Protein AF-A0A1Y5S9L5-F1 (afdb_monomer)

Secondary structure (DSSP, 8-state):
--HHHHHHHHHHHHHHHHHHHHHHHHHHHT-S-TT-HHHHHHHHHHHHHHHHHHHHHHT-

Sequence (60 aa):
MTSQDAINRINAAIDSLREVRDTIGAELTSMPNLKDPEVQRLSVLHDRAANAVAAYHKGQ

Radius of gyration: 14.42 Å; Cα contacts (8 Å, |Δi|>4): 33; chains: 1; bounding box: 29×16×45 Å

Structure (mmCIF, N/CA/C/O backbone):
data_AF-A0A1Y5S9L5-F1
#
_entry.id   AF-A0A1Y5S9L5-F1
#
loop_
_atom_site.group_PDB
_atom_site.id
_atom_site.type_symbol
_atom_site.label_atom_id
_atom_site.label_alt_id
_atom_site.label_comp_id
_atom_site.label_asym_id
_atom_site.label_entity_id
_atom_site.label_seq_id
_atom_site.pdbx_PDB_ins_code
_atom_site.Cartn_x
_atom_site.Cartn_y
_atom_site.Cartn_z
_atom_site.occupancy
_atom_site.B_iso_or_equiv
_atom_site.auth_seq_id
_atom_site.auth_comp_id
_atom_site.auth_asym_id
_atom_site.auth_atom_id
_atom_site.pdbx_PDB_model_num
ATOM 1 N N . MET A 1 1 ? -2.397 3.730 26.747 1.00 74.00 1 MET A N 1
ATOM 2 C CA . MET A 1 1 ? -2.799 3.625 25.333 1.00 74.00 1 MET A CA 1
ATOM 3 C C . MET A 1 1 ? -4.284 3.346 25.313 1.00 74.00 1 MET A C 1
ATOM 5 O O . MET A 1 1 ? -4.706 2.334 25.858 1.00 74.00 1 MET A O 1
ATOM 9 N N . THR A 1 2 ? -5.061 4.286 24.801 1.00 96.06 2 THR A N 1
ATOM 10 C CA . THR A 1 2 ? -6.513 4.172 24.653 1.00 96.06 2 THR A CA 1
ATOM 11 C C . THR A 1 2 ? -6.866 3.460 23.342 1.00 96.06 2 THR A C 1
ATOM 13 O O . THR A 1 2 ? -6.007 3.275 22.477 1.00 96.06 2 THR A O 1
ATOM 16 N N . SER A 1 3 ? -8.132 3.069 23.169 1.00 94.38 3 SER A N 1
ATOM 17 C CA . SER A 1 3 ? -8.634 2.574 21.878 1.00 94.38 3 SER A CA 1
ATOM 18 C C . SER A 1 3 ? -8.452 3.611 20.764 1.00 94.38 3 SER A C 1
ATOM 20 O O . SER A 1 3 ? -8.073 3.253 19.652 1.00 94.38 3 SER A O 1
ATOM 22 N N . GLN A 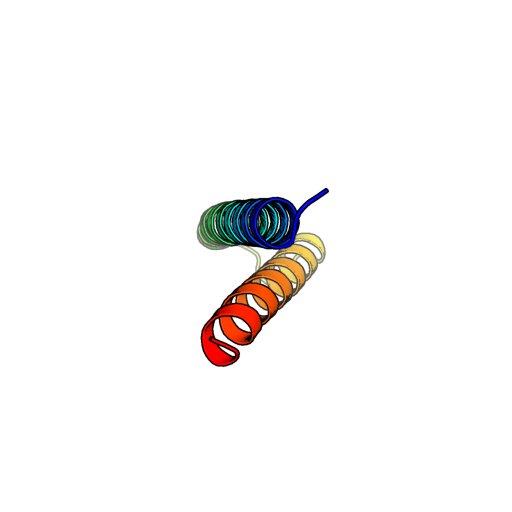1 4 ? -8.631 4.897 21.079 1.00 94.38 4 GLN A N 1
ATOM 23 C CA . GLN A 1 4 ? -8.405 5.990 20.136 1.00 94.38 4 GLN A CA 1
ATOM 24 C C . GLN A 1 4 ? -6.932 6.096 19.724 1.00 94.38 4 GLN A C 1
ATOM 26 O O . GLN A 1 4 ? -6.640 6.256 18.541 1.00 94.38 4 GLN A O 1
ATOM 31 N N . ASP A 1 5 ? -5.997 5.944 20.669 1.00 96.56 5 ASP A N 1
ATOM 32 C CA . ASP A 1 5 ? -4.561 5.933 20.355 1.00 96.56 5 ASP A CA 1
ATOM 33 C C . ASP A 1 5 ? -4.210 4.779 19.408 1.00 96.56 5 ASP A C 1
ATOM 35 O O . ASP A 1 5 ? -3.399 4.946 18.497 1.00 96.56 5 ASP A O 1
ATOM 39 N N . ALA A 1 6 ? -4.818 3.606 19.616 1.00 95.69 6 ALA A N 1
ATOM 40 C CA . ALA A 1 6 ? -4.614 2.448 18.754 1.00 95.69 6 ALA A CA 1
ATOM 41 C C . ALA A 1 6 ? -5.154 2.697 17.337 1.00 95.69 6 ALA A C 1
ATOM 43 O O . ALA A 1 6 ? -4.436 2.446 16.372 1.00 95.69 6 ALA A O 1
ATOM 44 N N . ILE A 1 7 ? -6.363 3.256 17.204 1.00 94.94 7 ILE A N 1
ATOM 45 C CA . ILE A 1 7 ? -6.949 3.630 15.906 1.00 94.94 7 ILE A CA 1
ATOM 46 C C . ILE A 1 7 ? -6.055 4.639 15.181 1.00 94.94 7 ILE A C 1
ATOM 48 O O . ILE A 1 7 ? -5.717 4.432 14.019 1.00 94.94 7 ILE A O 1
ATOM 52 N N . ASN A 1 8 ? -5.605 5.688 15.872 1.00 97.00 8 ASN A N 1
ATOM 53 C CA . ASN A 1 8 ? -4.749 6.714 15.279 1.00 97.00 8 ASN A CA 1
ATOM 54 C C . ASN A 1 8 ? -3.427 6.124 14.763 1.00 97.00 8 ASN A C 1
ATOM 56 O O . ASN A 1 8 ? -2.971 6.478 13.678 1.00 97.00 8 ASN A O 1
ATOM 60 N N . ARG A 1 9 ? -2.823 5.191 15.513 1.00 97.50 9 ARG A N 1
ATOM 61 C CA . ARG A 1 9 ? -1.601 4.491 15.086 1.00 97.50 9 ARG A CA 1
ATOM 62 C C . ARG A 1 9 ? -1.837 3.583 13.883 1.00 97.50 9 ARG A C 1
ATOM 64 O O . ARG A 1 9 ? -0.983 3.528 13.004 1.00 97.50 9 ARG A O 1
ATOM 71 N N . ILE A 1 10 ? -2.972 2.888 13.838 1.00 96.12 10 ILE A N 1
ATOM 72 C CA . ILE A 1 10 ? -3.339 2.054 12.689 1.00 96.12 10 ILE A CA 1
ATOM 73 C C . ILE A 1 10 ? -3.533 2.931 11.448 1.00 96.12 10 ILE A C 1
ATOM 75 O O . ILE A 1 10 ? -2.951 2.628 10.412 1.00 96.12 10 ILE A O 1
ATOM 79 N N . ASN A 1 11 ? -4.259 4.046 11.561 1.00 95.62 11 ASN A N 1
ATOM 80 C CA . ASN A 1 11 ? -4.461 4.984 10.452 1.00 95.62 11 ASN A CA 1
ATOM 81 C C . ASN A 1 11 ? -3.126 5.497 9.902 1.00 95.62 11 ASN A C 1
ATOM 83 O O . ASN A 1 11 ? -2.886 5.406 8.703 1.00 95.62 11 ASN A O 1
ATOM 87 N N . ALA A 1 12 ? -2.220 5.934 10.781 1.00 97.56 12 ALA A N 1
ATOM 88 C CA . ALA A 1 12 ? -0.897 6.409 10.377 1.00 97.56 12 ALA A CA 1
ATOM 89 C C . ALA A 1 12 ? -0.068 5.331 9.650 1.00 97.56 12 ALA A C 1
ATOM 91 O O . ALA A 1 12 ? 0.647 5.628 8.690 1.00 97.56 12 ALA A O 1
ATOM 92 N N . ALA A 1 13 ? -0.172 4.067 10.074 1.00 97.62 13 ALA A N 1
ATOM 93 C CA . ALA A 1 13 ? 0.496 2.957 9.400 1.00 97.62 13 ALA A CA 1
ATOM 94 C C . ALA A 1 13 ? -0.091 2.689 8.002 1.00 97.62 13 ALA A C 1
ATOM 96 O O . ALA A 1 13 ? 0.658 2.413 7.065 1.00 97.62 13 ALA A O 1
ATOM 97 N N . ILE A 1 14 ? -1.412 2.800 7.843 1.00 97.50 14 ILE A N 1
ATOM 98 C CA . ILE A 1 14 ? -2.080 2.668 6.540 1.00 97.50 14 ILE A CA 1
ATOM 99 C C . ILE A 1 14 ? -1.709 3.824 5.609 1.00 97.50 14 ILE A C 1
ATOM 101 O O . ILE A 1 14 ? -1.415 3.579 4.439 1.00 97.50 14 ILE A O 1
ATOM 105 N N . ASP A 1 15 ? -1.646 5.054 6.120 1.00 97.38 15 ASP A N 1
ATOM 106 C CA . ASP A 1 15 ? -1.176 6.210 5.351 1.00 97.38 15 ASP A CA 1
ATOM 107 C C . ASP A 1 15 ? 0.269 6.009 4.869 1.00 97.38 15 ASP A C 1
ATOM 109 O O . ASP A 1 15 ? 0.559 6.223 3.694 1.00 97.38 15 ASP A O 1
ATOM 113 N N . SER A 1 16 ? 1.148 5.484 5.728 1.00 97.88 16 SER A N 1
ATOM 114 C CA . SER A 1 16 ? 2.531 5.156 5.346 1.00 97.88 16 SER A CA 1
ATOM 115 C C . SER A 1 16 ? 2.588 4.079 4.251 1.00 97.88 16 SER A C 1
ATOM 117 O O . SER A 1 16 ? 3.363 4.183 3.304 1.00 97.88 16 SER A O 1
ATOM 119 N N . LEU A 1 17 ? 1.745 3.041 4.334 1.00 97.50 17 LEU A N 1
ATOM 120 C CA . LEU A 1 17 ?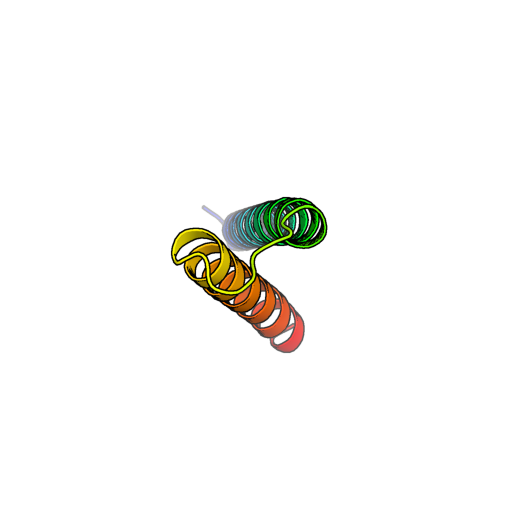 1.653 2.014 3.287 1.00 97.50 17 LEU A CA 1
ATOM 121 C C . LEU A 1 17 ? 1.134 2.581 1.961 1.00 97.50 17 LEU A C 1
ATOM 123 O O . LEU A 1 17 ? 1.577 2.144 0.897 1.00 97.50 17 LEU A O 1
ATOM 127 N N . ARG A 1 18 ? 0.222 3.558 2.012 1.00 97.75 18 ARG A N 1
ATOM 128 C CA . ARG A 1 18 ? -0.261 4.273 0.827 1.00 97.75 18 ARG A CA 1
ATOM 129 C C . ARG A 1 18 ? 0.866 5.058 0.160 1.00 97.75 18 ARG A C 1
ATOM 131 O O . ARG A 1 18 ? 1.033 4.939 -1.047 1.00 97.75 18 ARG A O 1
ATOM 138 N N . GLU A 1 19 ? 1.662 5.794 0.931 1.00 97.88 19 GLU A N 1
ATOM 139 C CA . GLU A 1 19 ? 2.812 6.544 0.407 1.00 97.88 19 GLU A CA 1
ATOM 140 C C . GLU A 1 19 ? 3.848 5.626 -0.254 1.00 97.88 19 GLU A C 1
ATOM 142 O O . GLU A 1 19 ? 4.322 5.914 -1.35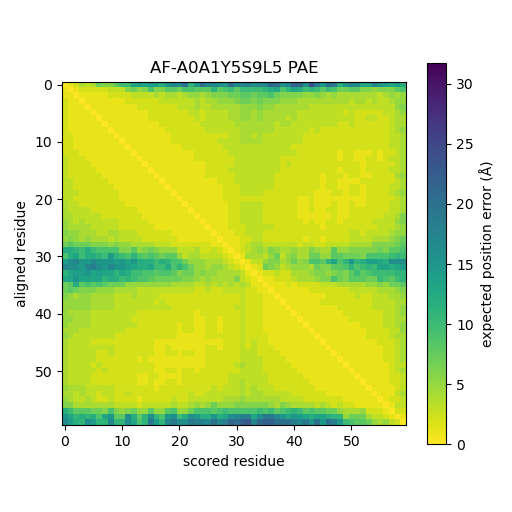5 1.00 97.88 19 GLU A O 1
ATOM 147 N N . VAL A 1 20 ? 4.155 4.482 0.370 1.00 97.31 20 VAL A N 1
ATOM 148 C CA . VAL A 1 20 ? 5.052 3.470 -0.211 1.00 97.31 20 VAL A CA 1
ATOM 149 C C . VAL A 1 20 ? 4.497 2.938 -1.531 1.00 97.31 20 VAL A C 1
ATOM 151 O O . VAL A 1 20 ? 5.227 2.888 -2.519 1.00 97.31 20 VAL A O 1
ATOM 154 N N . ARG A 1 21 ? 3.209 2.571 -1.576 1.00 97.50 21 ARG A N 1
ATOM 155 C CA . ARG A 1 21 ? 2.550 2.126 -2.813 1.00 97.50 21 ARG A CA 1
ATOM 156 C C . ARG A 1 21 ? 2.689 3.180 -3.909 1.00 97.50 21 ARG A C 1
ATOM 158 O O . ARG A 1 21 ? 3.102 2.844 -5.012 1.00 97.50 21 ARG A O 1
ATOM 165 N N . ASP A 1 22 ? 2.355 4.430 -3.611 1.00 97.62 22 ASP A N 1
ATOM 166 C CA . ASP A 1 22 ? 2.335 5.503 -4.608 1.00 97.62 22 ASP A CA 1
ATOM 167 C C . ASP A 1 22 ? 3.745 5.812 -5.130 1.00 97.62 22 ASP A C 1
ATOM 169 O O . ASP A 1 22 ? 3.934 5.999 -6.332 1.00 97.62 22 ASP A O 1
ATOM 173 N N . THR A 1 23 ? 4.747 5.765 -4.248 1.00 97.38 23 THR A N 1
ATOM 174 C CA . THR A 1 23 ? 6.164 5.936 -4.605 1.00 97.38 23 THR A CA 1
ATOM 175 C C . THR A 1 23 ? 6.630 4.829 -5.545 1.00 97.38 23 THR A C 1
ATOM 177 O O . THR A 1 23 ? 7.155 5.110 -6.621 1.00 97.38 23 THR A O 1
ATOM 180 N N . ILE A 1 24 ? 6.372 3.566 -5.190 1.00 96.50 24 ILE A N 1
ATOM 181 C CA . ILE A 1 24 ? 6.740 2.426 -6.034 1.00 96.50 24 ILE A CA 1
ATOM 182 C C . ILE A 1 24 ? 5.987 2.479 -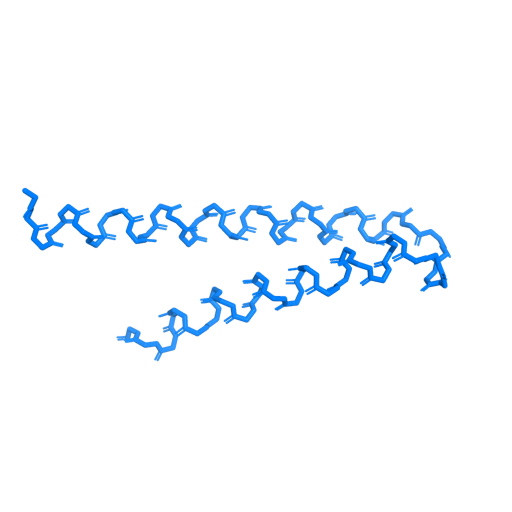7.370 1.00 96.50 24 ILE A C 1
ATOM 184 O O . ILE A 1 24 ? 6.568 2.210 -8.417 1.00 96.50 24 ILE A O 1
ATOM 188 N N . GLY A 1 25 ? 4.705 2.855 -7.358 1.00 95.88 25 GLY A N 1
ATOM 189 C CA . GLY A 1 25 ? 3.910 3.022 -8.573 1.00 95.88 25 GLY A CA 1
ATOM 190 C C . GLY A 1 25 ? 4.543 4.034 -9.531 1.00 95.88 25 GLY A C 1
ATOM 191 O O . GLY A 1 25 ? 4.711 3.737 -10.713 1.00 95.88 25 GLY A O 1
ATOM 192 N N . ALA A 1 26 ? 4.966 5.192 -9.017 1.00 95.56 26 ALA A N 1
ATOM 193 C CA . ALA A 1 26 ? 5.659 6.212 -9.802 1.00 95.56 26 ALA A CA 1
ATOM 194 C C . ALA A 1 26 ? 6.994 5.703 -10.378 1.00 95.56 26 ALA A C 1
ATOM 196 O O . ALA A 1 26 ? 7.267 5.893 -11.568 1.00 95.56 26 ALA A O 1
ATOM 197 N N . GLU A 1 27 ? 7.798 4.997 -9.579 1.00 93.44 27 GLU A N 1
ATOM 198 C CA . GLU A 1 27 ? 9.053 4.394 -10.044 1.00 93.44 27 GLU A CA 1
ATOM 199 C C . GLU A 1 27 ? 8.822 3.367 -11.160 1.00 93.44 27 GLU A C 1
ATOM 201 O O . GLU A 1 27 ? 9.463 3.444 -12.209 1.00 93.44 27 GLU A O 1
ATOM 206 N N . LEU A 1 28 ? 7.847 2.468 -10.991 1.00 93.19 28 LEU A N 1
ATOM 207 C CA . LEU A 1 28 ?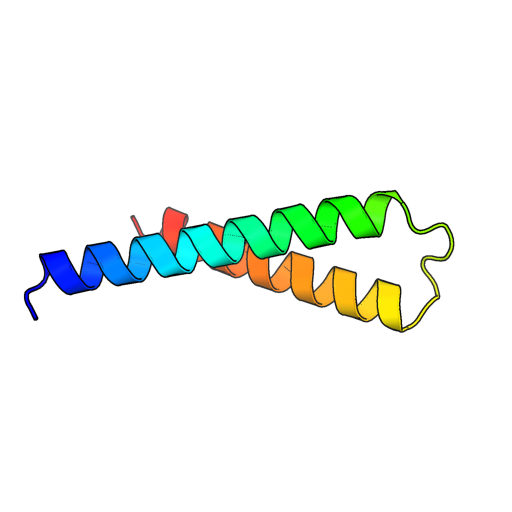 7.509 1.440 -11.978 1.00 93.19 28 LEU A CA 1
ATOM 208 C C . LEU A 1 28 ? 7.081 2.036 -13.326 1.00 93.19 28 LEU A C 1
ATOM 210 O O . LEU A 1 28 ? 7.454 1.496 -14.366 1.00 93.19 28 LEU A O 1
ATOM 214 N N . THR A 1 29 ? 6.357 3.165 -13.341 1.00 91.94 29 THR A N 1
ATOM 215 C CA . THR A 1 29 ? 5.988 3.835 -14.609 1.00 91.94 29 THR A CA 1
ATOM 216 C C . THR A 1 29 ? 7.186 4.367 -15.396 1.00 91.94 29 THR A C 1
ATOM 218 O O . THR A 1 29 ? 7.100 4.550 -16.609 1.00 91.94 29 THR A O 1
ATOM 221 N N . SER A 1 30 ? 8.308 4.589 -14.713 1.00 90.19 30 SER A N 1
ATOM 222 C CA . SER A 1 30 ? 9.530 5.153 -15.284 1.00 90.19 30 SER A CA 1
ATOM 223 C C . SER A 1 30 ? 10.500 4.071 -15.781 1.00 90.19 30 SER A C 1
ATOM 225 O O . SER A 1 30 ? 11.512 4.388 -16.407 1.00 90.19 30 SER A O 1
ATOM 227 N N . MET A 1 31 ? 10.221 2.791 -15.500 1.00 90.00 31 MET A N 1
ATOM 228 C CA . MET A 1 31 ? 11.137 1.676 -15.743 1.00 90.00 31 MET A CA 1
ATOM 229 C C . MET A 1 31 ? 10.840 0.972 -17.081 1.00 90.00 31 MET A C 1
ATOM 231 O O . MET A 1 31 ? 9.775 0.381 -17.254 1.00 90.00 31 MET A O 1
ATOM 235 N N . PRO A 1 32 ? 11.787 0.962 -18.040 1.00 81.56 32 PRO A N 1
ATOM 236 C CA . PRO A 1 32 ? 11.544 0.434 -19.385 1.00 81.56 32 PRO A CA 1
ATOM 237 C C . PRO A 1 32 ? 11.640 -1.097 -19.489 1.00 81.56 32 PRO A C 1
ATOM 239 O O . PRO A 1 32 ? 11.175 -1.672 -20.473 1.00 81.56 32 PRO A O 1
ATOM 242 N N . ASN A 1 33 ? 12.254 -1.778 -18.513 1.00 87.94 33 ASN A N 1
ATOM 243 C CA . ASN A 1 33 ? 12.503 -3.219 -18.576 1.00 87.94 33 ASN A CA 1
ATOM 244 C C . ASN A 1 33 ? 11.703 -4.003 -17.529 1.00 87.94 33 ASN A C 1
ATOM 246 O O . ASN A 1 33 ? 12.184 -4.288 -16.438 1.00 87.94 33 ASN A O 1
ATOM 250 N N . LEU A 1 34 ? 10.517 -4.465 -17.916 1.00 81.38 34 LEU A N 1
ATOM 251 C CA . LEU A 1 34 ? 9.641 -5.285 -17.068 1.00 81.38 34 LEU A CA 1
ATOM 252 C C . LEU A 1 34 ? 10.213 -6.675 -16.717 1.00 81.38 34 LEU A C 1
ATOM 254 O O . LEU A 1 34 ? 9.653 -7.384 -15.881 1.00 81.38 34 LEU A O 1
ATOM 258 N N . LYS A 1 35 ? 11.308 -7.100 -17.363 1.00 88.31 35 LYS A N 1
ATOM 259 C CA . LYS A 1 35 ? 12.002 -8.361 -17.050 1.00 88.31 35 LYS A CA 1
ATOM 260 C C . LYS A 1 35 ? 13.119 -8.189 -16.022 1.00 88.31 35 LYS A C 1
ATOM 262 O O . LYS A 1 35 ? 13.723 -9.188 -15.639 1.00 88.31 35 LYS A O 1
ATOM 267 N N . ASP A 1 36 ? 13.415 -6.960 -15.607 1.00 94.38 36 ASP A N 1
ATOM 268 C CA . ASP A 1 36 ? 14.382 -6.711 -14.546 1.00 94.38 36 ASP A CA 1
ATOM 269 C C . ASP A 1 36 ? 13.873 -7.328 -13.224 1.00 94.38 36 ASP A C 1
ATOM 271 O O . ASP A 1 36 ? 12.731 -7.064 -12.826 1.00 94.38 36 ASP A O 1
ATOM 275 N N . PRO A 1 37 ? 14.676 -8.162 -12.537 1.00 94.75 37 PRO A N 1
ATOM 276 C CA . PRO A 1 37 ? 14.296 -8.738 -11.250 1.00 94.75 37 PRO A CA 1
ATOM 277 C C . PRO A 1 37 ? 13.887 -7.697 -10.203 1.00 94.75 37 PRO A C 1
ATOM 279 O O . PRO A 1 37 ? 13.024 -7.979 -9.372 1.00 94.75 37 PRO A O 1
ATOM 282 N N . GLU A 1 38 ? 14.479 -6.504 -10.229 1.00 93.56 38 GLU A N 1
ATOM 283 C CA . GLU A 1 38 ? 14.146 -5.441 -9.285 1.00 93.56 38 GLU A CA 1
ATOM 284 C C . GLU A 1 38 ? 12.784 -4.818 -9.598 1.00 93.56 38 GLU A C 1
ATOM 286 O O . GLU A 1 38 ? 11.971 -4.637 -8.693 1.00 93.56 38 GLU A O 1
ATOM 291 N N . VAL A 1 39 ? 12.462 -4.623 -10.881 1.00 94.81 39 VAL A N 1
ATOM 292 C CA . VAL A 1 39 ? 11.125 -4.184 -11.322 1.00 94.81 39 VAL A CA 1
ATOM 293 C C . VAL A 1 39 ? 10.056 -5.181 -10.874 1.00 94.81 39 VAL A C 1
ATOM 295 O O . VAL A 1 39 ? 8.999 -4.788 -10.381 1.00 94.81 39 VAL A O 1
ATOM 298 N N . GLN A 1 40 ? 10.336 -6.484 -10.969 1.00 95.00 40 GLN A N 1
ATOM 299 C CA . GLN A 1 40 ? 9.414 -7.518 -10.491 1.00 95.00 40 GLN A CA 1
ATOM 300 C C . GLN A 1 40 ? 9.220 -7.464 -8.972 1.00 95.00 40 GLN A C 1
ATOM 302 O O . GLN A 1 40 ? 8.091 -7.577 -8.493 1.00 95.00 40 GLN A O 1
ATOM 3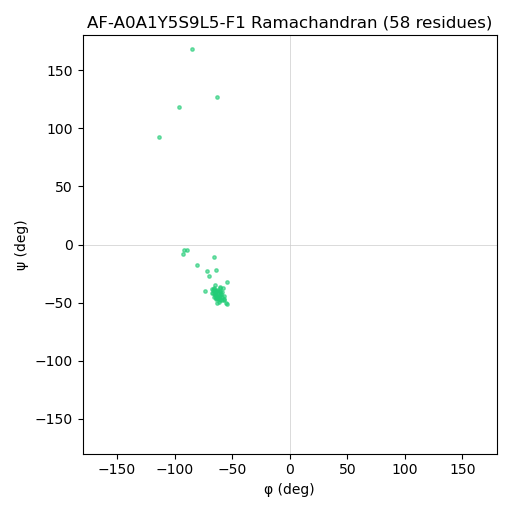07 N N . ARG A 1 41 ? 10.295 -7.263 -8.199 1.00 95.56 41 ARG A N 1
ATOM 308 C CA . ARG A 1 41 ? 10.201 -7.113 -6.738 1.00 95.56 41 ARG A CA 1
ATOM 309 C C . ARG A 1 41 ? 9.393 -5.882 -6.351 1.00 95.56 41 ARG A C 1
ATOM 311 O O . ARG A 1 41 ? 8.517 -5.992 -5.496 1.00 95.56 41 ARG A O 1
ATOM 318 N N . LEU A 1 42 ? 9.650 -4.747 -6.996 1.00 96.00 42 LEU A N 1
ATOM 319 C CA . LEU A 1 42 ? 8.906 -3.510 -6.788 1.00 96.00 42 LEU A CA 1
ATOM 320 C C . LEU A 1 42 ? 7.423 -3.699 -7.123 1.00 96.00 42 LEU A C 1
ATOM 322 O O . LEU A 1 42 ? 6.576 -3.365 -6.301 1.00 96.00 42 LEU A O 1
ATOM 326 N N . SER A 1 43 ? 7.093 -4.346 -8.244 1.00 95.62 43 SER A N 1
ATOM 327 C CA . SER A 1 43 ? 5.703 -4.679 -8.592 1.00 95.62 43 SER A CA 1
ATOM 328 C C . SER A 1 43 ? 5.022 -5.524 -7.511 1.00 95.62 43 SER A C 1
ATOM 330 O O . SER A 1 43 ? 3.904 -5.225 -7.100 1.00 95.62 43 SER A O 1
ATOM 332 N N . VAL A 1 44 ? 5.704 -6.545 -6.985 1.00 96.69 44 VAL A N 1
ATOM 333 C CA . VAL A 1 44 ? 5.159 -7.3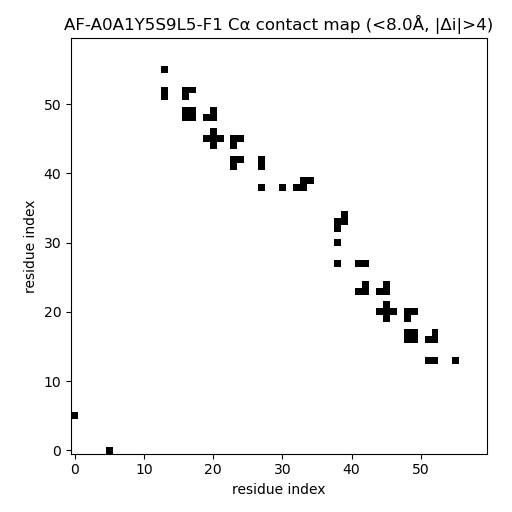79 -5.902 1.00 96.69 44 VAL A CA 1
ATOM 334 C C . VAL A 1 44 ? 4.951 -6.569 -4.619 1.00 96.69 44 VAL A C 1
ATOM 336 O O . VAL A 1 44 ? 3.953 -6.758 -3.922 1.00 96.69 44 VAL A O 1
ATOM 339 N N . LEU A 1 45 ? 5.877 -5.671 -4.274 1.00 97.12 45 LEU A N 1
ATOM 340 C CA . LEU A 1 45 ? 5.743 -4.808 -3.098 1.00 97.12 45 LEU A CA 1
ATOM 341 C C . LEU A 1 45 ? 4.597 -3.802 -3.254 1.00 97.12 45 LEU A C 1
ATOM 343 O O . LEU A 1 45 ? 3.817 -3.637 -2.314 1.00 97.12 45 LEU A O 1
ATOM 347 N N . HIS A 1 46 ? 4.454 -3.204 -4.437 1.00 97.50 46 HIS A N 1
ATOM 348 C CA . HIS A 1 46 ? 3.331 -2.339 -4.790 1.00 97.50 46 HIS A CA 1
ATOM 349 C C . HIS A 1 46 ? 1.993 -3.054 -4.572 1.00 97.50 46 HIS A C 1
ATOM 351 O O . HIS A 1 46 ? 1.130 -2.549 -3.851 1.00 97.50 46 HIS A O 1
ATOM 357 N N . ASP A 1 47 ? 1.843 -4.266 -5.110 1.00 97.25 47 ASP A N 1
ATOM 358 C CA . ASP A 1 47 ? 0.597 -5.028 -5.005 1.00 97.25 47 ASP A CA 1
ATOM 359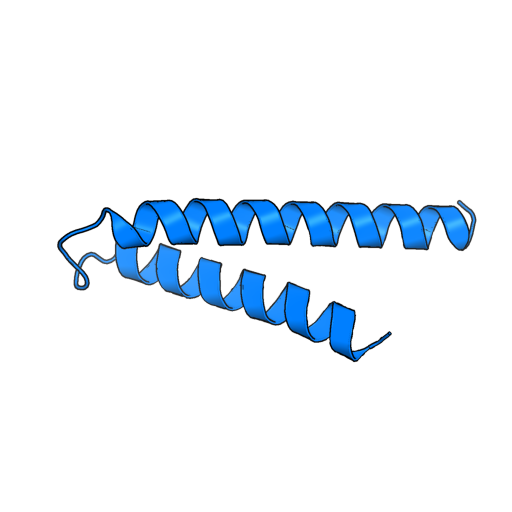 C C . ASP A 1 47 ? 0.292 -5.433 -3.560 1.00 97.25 47 ASP A C 1
ATOM 361 O O . ASP A 1 47 ? -0.856 -5.388 -3.112 1.00 97.25 47 ASP A O 1
ATOM 365 N N . ARG A 1 48 ? 1.320 -5.787 -2.781 1.00 97.50 48 ARG A N 1
ATOM 366 C CA . ARG A 1 48 ? 1.161 -6.086 -1.351 1.00 97.50 48 ARG A CA 1
ATOM 367 C C . ARG A 1 48 ? 0.698 -4.862 -0.564 1.00 97.50 48 ARG A C 1
ATOM 369 O O . ARG A 1 48 ? -0.205 -4.998 0.261 1.00 97.50 48 ARG A O 1
ATOM 376 N N . ALA A 1 49 ? 1.276 -3.689 -0.823 1.00 97.38 49 ALA A N 1
ATOM 377 C CA . ALA A 1 49 ? 0.862 -2.444 -0.183 1.00 97.38 49 ALA A CA 1
ATOM 378 C C . ALA A 1 49 ? -0.575 -2.063 -0.579 1.00 97.38 49 ALA A C 1
ATOM 380 O O . ALA A 1 49 ? -1.394 -1.758 0.288 1.00 97.38 49 ALA A O 1
ATOM 381 N N . ALA A 1 50 ? -0.922 -2.178 -1.865 1.00 97.00 50 ALA A N 1
ATOM 382 C CA . ALA A 1 50 ? -2.273 -1.934 -2.360 1.00 97.00 50 ALA A CA 1
ATOM 383 C C . ALA A 1 50 ? -3.310 -2.856 -1.699 1.00 97.00 50 ALA A C 1
ATOM 385 O O . ALA A 1 50 ? -4.348 -2.385 -1.233 1.00 97.00 50 ALA A O 1
ATOM 386 N N . ASN A 1 51 ? -3.004 -4.151 -1.587 1.00 97.06 51 ASN A N 1
ATOM 387 C CA . ASN A 1 51 ? -3.878 -5.127 -0.941 1.00 97.06 51 ASN A CA 1
ATOM 388 C C . ASN A 1 51 ? -4.063 -4.848 0.556 1.00 97.06 51 ASN A C 1
ATOM 390 O O . ASN A 1 51 ? -5.178 -4.966 1.060 1.00 97.06 51 ASN A O 1
ATOM 394 N N . ALA A 1 52 ? -3.002 -4.452 1.265 1.00 96.19 52 ALA A N 1
ATOM 395 C CA . ALA A 1 52 ? -3.087 -4.103 2.682 1.00 96.19 52 ALA A CA 1
ATOM 396 C C . ALA A 1 52 ? -3.991 -2.880 2.917 1.00 96.19 52 ALA A C 1
ATOM 398 O O . ALA A 1 52 ? -4.874 -2.922 3.775 1.00 96.19 52 ALA A O 1
ATOM 399 N N . VAL A 1 53 ? -3.824 -1.825 2.112 1.00 96.00 53 VAL A N 1
ATOM 400 C CA . VAL A 1 53 ? -4.665 -0.618 2.168 1.00 96.00 53 VAL A CA 1
ATOM 401 C C . VAL A 1 53 ? -6.124 -0.957 1.838 1.00 96.00 53 VAL A C 1
ATOM 403 O O . VAL A 1 53 ? -7.033 -0.563 2.567 1.00 96.00 53 VAL A O 1
ATOM 406 N N . ALA A 1 54 ? -6.369 -1.735 0.780 1.00 95.69 54 ALA A N 1
ATOM 407 C CA . ALA A 1 54 ? -7.722 -2.122 0.380 1.00 95.69 54 ALA A CA 1
ATOM 408 C C . ALA A 1 54 ? -8.427 -2.986 1.441 1.00 95.69 54 ALA A C 1
ATO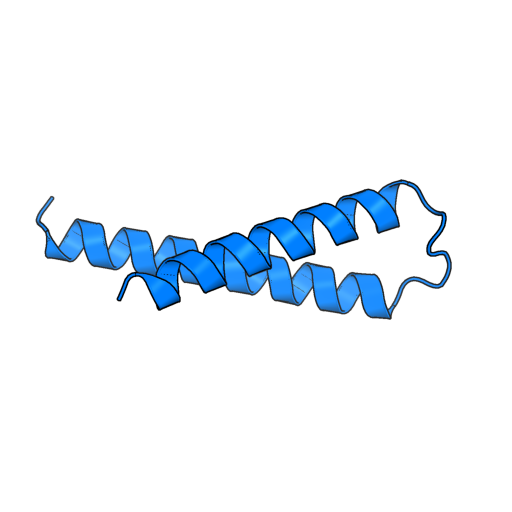M 410 O O . ALA A 1 54 ? -9.601 -2.766 1.742 1.00 95.69 54 ALA A O 1
ATOM 411 N N . ALA A 1 55 ? -7.715 -3.950 2.032 1.00 95.06 55 ALA A N 1
ATOM 412 C CA . ALA A 1 55 ? -8.253 -4.809 3.082 1.00 95.06 55 ALA A CA 1
ATOM 413 C C . ALA A 1 55 ? -8.643 -4.011 4.334 1.00 95.06 55 ALA A C 1
ATOM 415 O O . ALA A 1 55 ? -9.686 -4.285 4.923 1.00 95.06 55 ALA A O 1
ATOM 416 N N . TYR A 1 56 ? -7.845 -3.004 4.702 1.00 93.19 56 TYR A N 1
ATOM 417 C CA . TYR A 1 56 ? -8.151 -2.121 5.823 1.00 93.19 56 TYR A CA 1
ATOM 418 C C . TYR A 1 56 ? -9.464 -1.355 5.613 1.00 93.19 56 TYR A C 1
ATOM 420 O O . TYR A 1 56 ? -10.339 -1.391 6.475 1.00 93.19 56 TYR A O 1
ATOM 428 N N . HIS A 1 57 ? -9.642 -0.730 4.447 1.00 90.38 57 HIS A N 1
ATOM 429 C CA . HIS A 1 57 ? -10.859 0.031 4.148 1.00 90.38 57 HIS A CA 1
ATOM 430 C C . HIS A 1 57 ? -12.104 -0.842 3.965 1.00 90.38 57 HIS A C 1
ATOM 432 O O . HIS A 1 57 ? -13.203 -0.379 4.235 1.00 90.38 57 HIS A O 1
ATOM 438 N N . LYS A 1 58 ? -11.959 -2.102 3.537 1.00 87.81 58 LYS A N 1
ATOM 439 C CA . LYS A 1 58 ? -13.085 -3.048 3.437 1.00 87.81 58 LYS A CA 1
ATOM 440 C C . LYS A 1 58 ? -13.595 -3.517 4.809 1.00 87.81 58 LYS A C 1
ATOM 442 O O . LYS A 1 58 ? -14.709 -4.024 4.898 1.00 87.81 58 LYS A O 1
ATOM 447 N N . GLY A 1 59 ? -12.758 -3.429 5.844 1.00 70.50 59 GLY A N 1
ATOM 448 C CA . GLY A 1 59 ? -13.098 -3.815 7.215 1.00 70.50 59 GLY A CA 1
ATOM 449 C C . GLY A 1 59 ? -13.705 -2.695 8.067 1.00 70.50 59 GLY A C 1
ATOM 450 O O . GLY A 1 59 ? -14.065 -2.972 9.210 1.00 70.50 59 GLY A O 1
ATOM 451 N N . GLN A 1 60 ? -13.781 -1.467 7.541 1.00 61.97 60 GLN A N 1
ATOM 452 C CA . GLN A 1 60 ? -14.532 -0.347 8.125 1.00 61.97 60 GLN A CA 1
ATOM 453 C C . GLN A 1 60 ? -15.987 -0.373 7.652 1.00 61.97 60 GLN A C 1
ATOM 455 O O . GLN A 1 60 ? -16.855 0.006 8.468 1.00 61.97 60 GLN A O 1
#

Mean predicted aligned error: 3.55 Å

Organism: NCBI:txid1200284

Foldseek 3Di:
DDPVVVVVVVVVVLVVLVVLLVVLVVVLVVDPDCPPPVSVVSVVSNVVSVVVNVVVVVVD

Solvent-accessible surface area (backbone atoms only — not comparable to full-atom values): 3393 Å² total; per-residue (Å²): 135,52,75,66,54,52,51,53,52,50,51,54,52,46,53,51,36,48,53,52,24,52,52,42,50,57,52,56,76,72,54,90,54,79,83,39,70,64,53,47,50,47,52,53,49,27,53,52,29,50,49,53,49,52,54,55,63,72,72,108

pLDDT: mean 93.55, std 6.77, range [61.97, 97.88]